Protein AF-L0EIA9-F1 (afdb_monomer_lite)

Sequence (111 aa):
MQRFKKKKICLLMDLGGFEHRLDENLDMARRYGETVLSLASTGLADPTSELPANVMQMTKDELMSWSDMVSNHVRAHGWQLSDVVILAAGRNHRGILPLGTVIVENIRLGA

Radius of gyration: 12.94 Å; chains: 1; bounding box: 31×31×29 Å

Organism: Thermobacillus composti (strain DSM 18247 / JCM 13945 / KWC4) (NCBI:txid717605)

Secondary structure (DSSP, 8-state):
----PPEEEEEEEESS-GGGGHHHHHHHHHHHEEEEEEEETTEEE-TTT-PPPBGGG--HHHHHHHHHHHHHHHHHTT--GGGEEEEEE-SS-EEEEETT-EEETTEETT-

pLDDT: mean 85.64, std 10.65, range [36.69, 94.94]

Foldseek 3Di:
DPQQDAFQEEEEAEQAACVLCVVVLVVVRVSRHVYYWALPLVATHDCVVGHHDNPNPDDPVSLLVSLVRQLVVCVVVVHDQRRYWYFYDHDPDTDIGGQQDDDPDRRGRND

Structure (mmCIF, N/CA/C/O backbone):
data_AF-L0EIA9-F1
#
_entry.id   AF-L0EIA9-F1
#
loop_
_atom_site.group_PDB
_atom_site.id
_atom_site.type_symbol
_atom_site.label_atom_id
_atom_site.label_alt_id
_atom_site.label_comp_id
_atom_site.label_asym_id
_atom_site.label_entity_id
_atom_site.label_seq_id
_atom_site.pdbx_PDB_ins_code
_atom_site.Cartn_x
_atom_site.Cartn_y
_atom_site.Cartn_z
_atom_site.occupancy
_atom_site.B_iso_or_equiv
_atom_site.auth_seq_id
_atom_site.auth_comp_id
_atom_site.auth_asym_id
_atom_site.auth_atom_id
_atom_site.pdbx_PDB_model_num
ATOM 1 N N . MET A 1 1 ? -15.079 -21.265 12.278 1.00 36.69 1 MET A N 1
ATOM 2 C CA . MET A 1 1 ? -14.715 -20.117 11.415 1.00 36.69 1 MET A CA 1
ATOM 3 C C . MET A 1 1 ? -14.132 -19.021 12.292 1.00 36.69 1 MET A C 1
ATOM 5 O O . MET A 1 1 ? -14.884 -18.403 13.035 1.00 36.69 1 MET A O 1
ATOM 9 N N . GLN A 1 2 ? -12.811 -18.810 12.281 1.00 41.31 2 GLN A N 1
ATOM 10 C CA . GLN A 1 2 ? -12.243 -17.622 12.926 1.00 41.31 2 GLN A CA 1
ATOM 11 C C . GLN A 1 2 ? -12.691 -16.394 12.130 1.00 41.31 2 GLN A C 1
ATOM 13 O O . GLN A 1 2 ? -12.422 -16.273 10.937 1.00 41.31 2 GLN A O 1
ATOM 18 N N . ARG A 1 3 ? -13.443 -15.514 12.788 1.00 47.84 3 ARG A N 1
ATOM 19 C CA . ARG A 1 3 ? -13.843 -14.212 12.260 1.00 47.84 3 ARG A CA 1
ATOM 20 C C . ARG A 1 3 ? -12.559 -13.383 12.165 1.00 47.84 3 ARG A C 1
ATOM 22 O O . ARG A 1 3 ? -12.086 -12.894 13.187 1.00 47.84 3 ARG A O 1
ATOM 29 N N . PHE A 1 4 ? -11.949 -13.283 10.983 1.00 59.38 4 PHE A N 1
ATOM 30 C CA . PHE A 1 4 ? -10.839 -12.352 10.779 1.00 59.38 4 PHE A CA 1
ATOM 31 C C . PHE A 1 4 ? -11.358 -10.953 11.108 1.00 59.38 4 PHE A C 1
ATOM 33 O O . PHE A 1 4 ? -12.254 -10.438 10.439 1.00 59.38 4 PHE A O 1
ATOM 40 N N . LYS A 1 5 ? -10.872 -10.380 12.210 1.00 74.75 5 LYS A N 1
ATOM 41 C CA . LYS A 1 5 ? -11.236 -9.024 12.604 1.00 74.75 5 LYS A CA 1
ATOM 42 C C . LYS A 1 5 ? -10.636 -8.089 11.559 1.00 74.75 5 LYS A C 1
ATOM 44 O O . LYS A 1 5 ? -9.429 -8.153 11.317 1.00 74.75 5 LYS A O 1
ATOM 49 N N . LYS A 1 6 ? -11.483 -7.269 10.932 1.00 86.94 6 LYS A N 1
ATOM 50 C CA . LYS A 1 6 ? -11.031 -6.200 10.042 1.00 86.94 6 LYS A CA 1
ATOM 51 C C . LYS A 1 6 ? -9.954 -5.375 10.736 1.00 86.94 6 LYS A C 1
ATOM 53 O O . LYS A 1 6 ? -10.029 -5.115 11.938 1.00 86.94 6 LYS A O 1
ATOM 58 N N . LYS A 1 7 ? -8.946 -5.009 9.962 1.00 90.19 7 LYS A N 1
ATOM 59 C CA . LYS A 1 7 ? -7.927 -4.043 10.346 1.00 90.19 7 LYS A CA 1
ATOM 60 C C . LYS A 1 7 ? -8.484 -2.648 10.133 1.00 90.19 7 LYS A C 1
ATOM 62 O O . LYS A 1 7 ? -9.416 -2.472 9.350 1.00 90.19 7 LYS A O 1
ATOM 67 N N . LYS A 1 8 ? -7.909 -1.655 10.804 1.00 91.19 8 LYS A N 1
ATOM 68 C CA . LYS A 1 8 ? -8.342 -0.271 10.600 1.00 91.19 8 LYS A CA 1
ATOM 69 C C . LYS A 1 8 ? -8.076 0.147 9.157 1.00 91.19 8 LYS A C 1
ATOM 71 O O . LYS A 1 8 ? -8.889 0.845 8.566 1.00 91.19 8 LYS A O 1
ATOM 76 N N . ILE A 1 9 ? -6.971 -0.325 8.572 1.00 91.81 9 ILE A N 1
ATOM 77 C CA . ILE A 1 9 ? -6.515 0.138 7.259 1.00 91.81 9 ILE A CA 1
ATOM 78 C C . ILE A 1 9 ? -6.080 -1.024 6.385 1.00 91.81 9 ILE A C 1
ATOM 80 O O . ILE A 1 9 ? -5.331 -1.901 6.820 1.00 91.81 9 ILE A O 1
ATOM 84 N N . CYS A 1 10 ? -6.527 -0.991 5.134 1.00 93.81 10 CYS A N 1
ATOM 85 C CA . CYS A 1 10 ? -6.005 -1.810 4.057 1.00 93.81 10 CYS A CA 1
ATOM 86 C C . CYS A 1 10 ? -5.347 -0.907 3.010 1.00 93.81 10 CYS A C 1
ATOM 88 O O . CYS A 1 10 ? -6.010 -0.090 2.375 1.00 93.81 10 CYS A O 1
ATOM 90 N N . LEU A 1 11 ? -4.036 -1.056 2.856 1.00 93.06 11 LEU A N 1
ATOM 91 C CA . LEU A 1 11 ? -3.245 -0.391 1.833 1.00 93.06 11 LEU A CA 1
ATOM 92 C C . 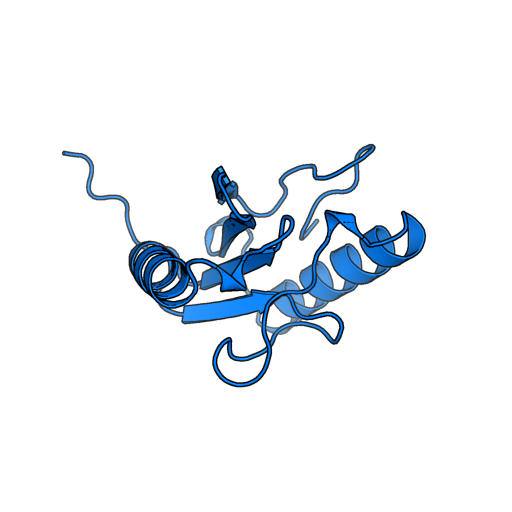LEU A 1 11 ? -3.255 -1.229 0.553 1.00 93.06 11 LEU A C 1
ATOM 94 O O . LEU A 1 11 ? -3.076 -2.444 0.618 1.00 93.06 11 LEU A O 1
ATOM 98 N N . LEU A 1 12 ? -3.448 -0.608 -0.602 1.00 94.50 12 LEU A N 1
ATOM 99 C CA . LEU A 1 12 ? -3.372 -1.272 -1.901 1.00 94.50 12 LEU A CA 1
ATOM 100 C C . LEU A 1 12 ? -1.962 -1.133 -2.465 1.00 94.50 12 LEU A C 1
ATOM 102 O O . LEU A 1 12 ? -1.414 -0.036 -2.459 1.00 94.50 12 LEU A O 1
ATOM 106 N N . MET A 1 13 ? -1.403 -2.224 -2.981 1.00 92.25 13 MET A N 1
ATOM 107 C CA . MET A 1 13 ? -0.102 -2.248 -3.650 1.00 92.25 13 MET A CA 1
ATOM 108 C C . MET A 1 13 ? -0.230 -2.974 -4.989 1.00 92.25 13 MET A C 1
ATOM 110 O O . MET A 1 13 ? -0.741 -4.098 -5.026 1.00 92.25 13 MET A O 1
ATOM 114 N N . ASP A 1 14 ? 0.255 -2.357 -6.067 1.00 93.69 14 ASP A N 1
ATOM 115 C CA . ASP A 1 14 ? 0.266 -2.971 -7.395 1.00 93.69 14 ASP A CA 1
ATOM 116 C C . ASP A 1 14 ? 1.562 -3.759 -7.616 1.00 93.69 14 ASP A C 1
ATOM 118 O O . ASP A 1 14 ? 2.658 -3.208 -7.562 1.00 93.69 14 ASP A O 1
ATOM 122 N N . LEU A 1 15 ? 1.420 -5.057 -7.885 1.00 90.88 15 LEU A N 1
ATOM 123 C CA . LEU A 1 15 ? 2.496 -5.970 -8.289 1.00 90.88 15 LEU A CA 1
ATOM 124 C C . LEU A 1 15 ? 2.593 -6.121 -9.823 1.00 90.88 15 LEU A C 1
ATOM 126 O O . LEU A 1 15 ? 3.233 -7.044 -10.324 1.00 90.88 15 LEU A O 1
ATOM 130 N N . GLY A 1 16 ? 1.906 -5.265 -10.571 1.00 91.62 16 GLY A N 1
ATOM 131 C CA . GLY A 1 16 ? 1.767 -5.285 -12.017 1.00 91.62 16 GLY A CA 1
ATOM 132 C C . GLY A 1 16 ? 0.395 -5.791 -12.456 1.00 91.62 16 GLY A C 1
ATOM 133 O O . GLY A 1 16 ? 0.120 -6.996 -12.439 1.00 91.62 16 GLY A O 1
ATOM 134 N N . GLY A 1 17 ? -0.442 -4.875 -12.942 1.00 91.75 17 GLY A N 1
ATOM 135 C CA . GLY A 1 17 ? -1.748 -5.181 -13.523 1.00 91.75 17 GLY A CA 1
ATOM 136 C C . GLY A 1 17 ? -2.893 -5.211 -12.509 1.00 91.75 17 GLY A C 1
ATOM 137 O O . GLY A 1 17 ? -3.855 -5.957 -12.716 1.00 91.75 17 GLY A O 1
ATOM 138 N N . PHE A 1 18 ? -2.790 -4.453 -11.413 1.00 93.00 18 PHE A N 1
ATOM 139 C CA . PHE A 1 18 ? -3.852 -4.258 -10.420 1.00 93.00 18 PHE A CA 1
ATOM 140 C C . PHE A 1 18 ? -5.205 -3.881 -11.048 1.00 93.00 18 PHE A C 1
ATOM 142 O O . PHE A 1 18 ? -6.254 -4.373 -10.628 1.00 93.00 18 PHE A O 1
ATOM 149 N N . GLU A 1 19 ? -5.189 -3.043 -12.083 1.00 92.00 19 GLU A N 1
ATOM 150 C CA . GLU A 1 19 ? -6.364 -2.497 -12.759 1.00 92.00 19 GLU A CA 1
ATOM 151 C C . GLU A 1 19 ? -7.203 -3.556 -13.488 1.00 92.00 19 GLU A C 1
ATOM 153 O O . GLU A 1 19 ? -8.409 -3.378 -13.649 1.00 92.00 19 GLU A O 1
ATOM 158 N N . HIS A 1 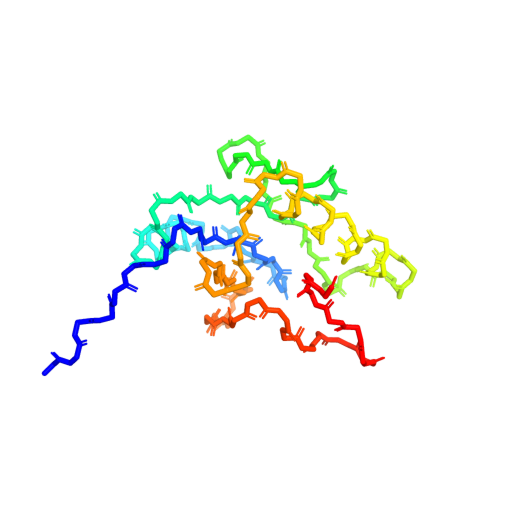20 ? -6.610 -4.701 -13.857 1.00 93.31 20 HIS A N 1
ATOM 159 C CA . HIS A 1 20 ? -7.309 -5.783 -14.576 1.00 93.31 20 HIS A CA 1
ATOM 160 C C . HIS A 1 20 ? -8.494 -6.351 -13.794 1.00 93.31 20 HIS A C 1
ATOM 162 O O . HIS A 1 20 ? -9.422 -6.893 -14.388 1.00 93.31 20 HIS A O 1
ATOM 168 N N . ARG A 1 21 ? -8.452 -6.270 -12.460 1.00 92.50 21 ARG A N 1
ATOM 169 C CA . ARG A 1 21 ? -9.516 -6.755 -11.570 1.00 92.50 21 ARG A CA 1
ATOM 170 C C . ARG A 1 21 ? -9.822 -5.721 -10.490 1.00 92.50 21 ARG A C 1
ATOM 172 O O . ARG A 1 21 ? -9.984 -6.080 -9.326 1.00 92.50 21 ARG A O 1
ATOM 179 N N . LEU A 1 22 ? -9.864 -4.446 -10.886 1.00 92.19 22 LEU A N 1
ATOM 180 C CA . LEU A 1 22 ? -10.017 -3.298 -9.991 1.00 92.19 22 LEU A CA 1
ATOM 181 C C . LEU A 1 22 ? -11.162 -3.483 -8.989 1.00 92.19 22 LEU A C 1
ATOM 183 O O . LEU A 1 22 ? -10.916 -3.472 -7.785 1.00 92.19 22 LEU A O 1
ATOM 187 N N . ASP A 1 23 ? -12.382 -3.723 -9.469 1.00 93.62 23 ASP A N 1
ATOM 188 C CA . ASP A 1 23 ? -13.561 -3.846 -8.603 1.00 93.62 23 ASP A CA 1
ATOM 189 C C . ASP A 1 23 ? -13.413 -4.986 -7.592 1.00 93.62 23 ASP A C 1
ATOM 191 O O . ASP A 1 23 ? -13.667 -4.818 -6.400 1.00 93.62 23 ASP A O 1
ATOM 195 N N . GLU A 1 24 ? -12.900 -6.135 -8.036 1.00 94.50 24 GLU A N 1
ATOM 196 C CA . GLU A 1 24 ? -12.653 -7.272 -7.152 1.00 94.50 24 GLU A CA 1
ATOM 197 C C . GLU A 1 24 ? -11.574 -6.980 -6.108 1.00 94.50 24 GLU A C 1
ATOM 199 O O . GLU A 1 24 ? -11.673 -7.441 -4.969 1.00 94.50 24 GLU A O 1
ATOM 204 N N . ASN A 1 25 ? -10.536 -6.235 -6.488 1.00 94.88 25 ASN A N 1
ATOM 205 C CA . ASN A 1 25 ? -9.458 -5.843 -5.589 1.00 94.88 25 ASN A CA 1
ATOM 206 C C . ASN A 1 25 ? -9.965 -4.856 -4.536 1.00 94.88 25 ASN A C 1
ATOM 208 O O . ASN A 1 25 ? -9.681 -5.031 -3.351 1.00 94.88 25 ASN A O 1
ATOM 212 N N . LEU A 1 26 ? -10.774 -3.872 -4.933 1.00 94.94 26 LEU A N 1
ATOM 213 C CA . LEU A 1 26 ? -11.391 -2.923 -4.006 1.00 94.94 26 LEU A CA 1
ATOM 214 C C . LEU A 1 26 ? -12.373 -3.620 -3.061 1.00 94.94 26 LEU A C 1
ATOM 216 O O . LEU A 1 26 ? -12.334 -3.394 -1.850 1.00 94.94 26 LEU A O 1
ATOM 220 N N . ASP A 1 27 ? -13.203 -4.522 -3.577 1.00 94.56 27 ASP A N 1
ATOM 221 C CA . ASP A 1 27 ? -14.127 -5.305 -2.760 1.00 94.56 27 ASP A CA 1
ATOM 222 C C . ASP A 1 27 ? -13.405 -6.239 -1.795 1.00 94.56 27 ASP A C 1
ATOM 224 O O . ASP A 1 27 ? -13.872 -6.456 -0.675 1.00 94.56 27 ASP A O 1
ATOM 228 N N . MET A 1 28 ? -12.259 -6.788 -2.196 1.00 93.81 28 MET A N 1
ATOM 229 C CA . MET A 1 28 ? -11.406 -7.564 -1.308 1.00 93.81 28 MET A CA 1
ATOM 230 C C . MET A 1 28 ? -10.807 -6.672 -0.218 1.00 93.81 28 MET A C 1
ATOM 232 O O . MET A 1 28 ? -10.945 -6.991 0.962 1.00 93.81 28 MET A O 1
ATOM 236 N N . ALA A 1 29 ? -10.213 -5.532 -0.573 1.00 94.44 29 ALA A N 1
ATOM 237 C CA . ALA A 1 29 ? -9.608 -4.603 0.380 1.00 94.44 29 ALA A CA 1
ATOM 238 C C . ALA A 1 29 ? -10.609 -4.119 1.436 1.00 94.44 29 ALA A C 1
ATOM 240 O O . ALA A 1 29 ? -10.324 -4.159 2.635 1.00 94.44 29 ALA A O 1
ATOM 241 N N . ARG A 1 30 ? -11.837 -3.793 1.014 1.00 94.69 30 ARG A N 1
ATOM 242 C CA . ARG A 1 30 ? -12.948 -3.420 1.903 1.00 94.69 30 ARG A CA 1
ATOM 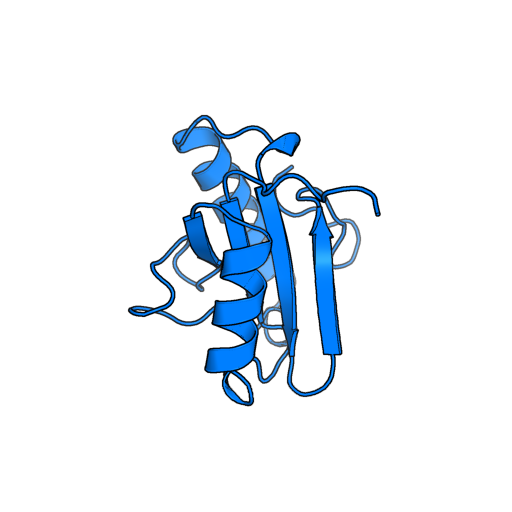243 C C . ARG A 1 30 ? -13.367 -4.534 2.857 1.00 94.69 30 ARG A C 1
ATOM 245 O O . ARG A 1 30 ? -14.091 -4.253 3.805 1.00 94.69 30 ARG A O 1
ATOM 252 N N . ARG A 1 31 ? -12.977 -5.796 2.650 1.00 93.69 31 ARG A N 1
ATOM 253 C CA . ARG A 1 31 ? -13.205 -6.889 3.618 1.00 93.69 31 ARG A CA 1
ATOM 254 C C . ARG A 1 31 ? -12.103 -6.979 4.667 1.00 93.69 31 ARG A C 1
ATOM 256 O O . ARG A 1 31 ? -12.384 -7.472 5.755 1.00 93.69 31 ARG A O 1
ATOM 263 N N . TYR A 1 32 ? -10.899 -6.499 4.362 1.00 92.38 32 TYR A N 1
ATOM 264 C CA . TYR A 1 32 ? -9.740 -6.566 5.253 1.00 92.38 32 TYR A CA 1
ATOM 265 C C . TYR A 1 32 ? -9.496 -5.269 6.029 1.00 92.38 32 TYR A C 1
ATOM 267 O O . TYR A 1 32 ? -9.010 -5.347 7.155 1.00 92.38 32 TYR A O 1
ATOM 275 N N . GLY A 1 33 ? -9.870 -4.115 5.472 1.00 92.44 33 GLY A N 1
ATOM 276 C CA . GLY A 1 33 ? -9.764 -2.795 6.096 1.00 92.44 33 GLY A CA 1
ATOM 277 C C . GLY A 1 33 ? -11.121 -2.149 6.378 1.00 92.44 33 GLY A C 1
ATOM 278 O O . GLY A 1 33 ? -12.107 -2.407 5.681 1.00 92.44 33 GLY A O 1
ATOM 279 N N . GLU A 1 34 ? -11.178 -1.304 7.404 1.00 93.38 34 GLU A N 1
ATOM 280 C CA . GLU A 1 34 ? -12.253 -0.320 7.587 1.00 93.38 34 GLU A CA 1
ATOM 281 C C . GLU A 1 34 ? -12.074 0.837 6.597 1.00 93.38 34 GLU A C 1
ATOM 283 O O . GLU A 1 34 ? -13.007 1.171 5.870 1.00 93.38 34 GLU A O 1
ATOM 288 N N . THR A 1 35 ? -10.846 1.349 6.496 1.00 93.00 35 THR A N 1
ATOM 289 C CA . THR A 1 35 ? -10.415 2.335 5.501 1.00 93.00 35 THR A CA 1
ATOM 290 C C . THR A 1 35 ? -9.539 1.661 4.447 1.00 93.00 35 THR A C 1
ATOM 292 O O . THR A 1 35 ? -8.671 0.850 4.779 1.00 93.00 35 THR A O 1
ATOM 295 N N . VAL A 1 36 ? -9.747 1.996 3.172 1.00 94.75 36 VAL A N 1
ATOM 296 C CA . VAL A 1 36 ? -8.910 1.528 2.058 1.00 94.75 36 VAL A CA 1
ATOM 297 C C . VAL A 1 36 ? -8.161 2.715 1.477 1.00 94.75 36 VAL A C 1
ATOM 299 O O . VAL A 1 36 ? -8.789 3.711 1.132 1.00 94.75 36 VAL A O 1
ATOM 302 N N . LEU A 1 37 ? -6.840 2.600 1.367 1.00 93.75 37 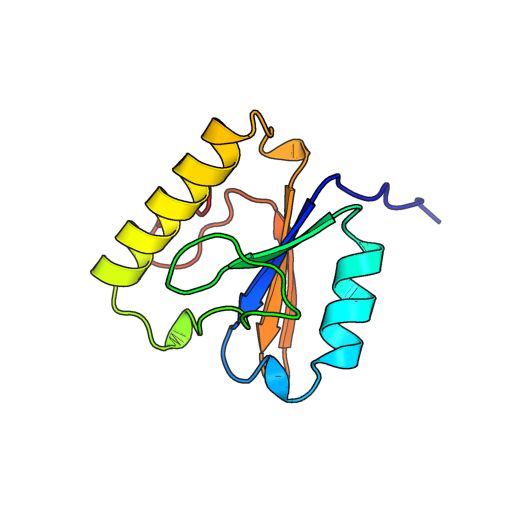LEU A N 1
ATOM 303 C CA . LEU A 1 37 ? -5.982 3.631 0.784 1.00 93.75 37 LEU A CA 1
ATOM 304 C C . LEU A 1 37 ? -5.079 3.020 -0.277 1.00 93.75 37 LEU A C 1
ATOM 306 O O . LEU A 1 37 ? -4.620 1.887 -0.154 1.00 93.75 37 LEU A O 1
ATOM 310 N N . SER A 1 38 ? -4.816 3.794 -1.313 1.00 92.44 38 SER A N 1
ATOM 311 C CA . SER A 1 38 ? -3.886 3.469 -2.378 1.00 92.44 38 SER A CA 1
ATOM 312 C C . SER A 1 38 ? -2.469 3.869 -1.985 1.00 92.44 38 SER A C 1
ATOM 314 O O . SER A 1 38 ? -2.262 4.993 -1.527 1.00 92.44 38 SER A O 1
ATOM 316 N N . LEU A 1 39 ? -1.496 2.967 -2.155 1.00 87.81 39 LEU A N 1
ATOM 317 C CA . LEU A 1 39 ? -0.078 3.322 -2.096 1.00 87.81 39 LEU A CA 1
ATOM 318 C C . LEU A 1 39 ? 0.349 3.858 -3.463 1.00 87.81 39 LEU A C 1
ATOM 320 O O . LEU A 1 39 ? 0.922 3.144 -4.288 1.00 87.81 39 LEU A O 1
ATOM 324 N N . ALA A 1 40 ? 0.012 5.113 -3.709 1.00 86.75 40 ALA A N 1
ATOM 325 C CA . ALA A 1 40 ? 0.359 5.834 -4.916 1.00 86.75 40 ALA A CA 1
ATOM 326 C C . ALA A 1 40 ? 1.850 6.213 -4.950 1.00 86.75 40 ALA A C 1
ATOM 328 O O . ALA A 1 40 ? 2.580 6.076 -3.964 1.00 86.75 40 ALA A O 1
ATOM 329 N N . SER A 1 41 ? 2.315 6.724 -6.091 1.00 77.06 41 SER A N 1
ATOM 330 C CA . SER A 1 41 ? 3.690 7.224 -6.243 1.00 77.06 41 SER A CA 1
ATOM 331 C C . SER A 1 41 ? 3.934 8.501 -5.432 1.00 77.06 41 SER A C 1
ATOM 333 O O . SER A 1 41 ? 5.067 8.785 -5.050 1.00 77.06 41 SER A O 1
ATOM 335 N N . THR A 1 42 ? 2.868 9.246 -5.136 1.00 78.56 42 THR A N 1
ATOM 336 C CA . THR A 1 42 ? 2.882 10.490 -4.355 1.00 78.56 42 THR A CA 1
ATOM 337 C C . THR A 1 42 ? 2.611 10.282 -2.859 1.00 78.56 42 THR A C 1
ATOM 339 O O . THR A 1 42 ? 2.731 11.232 -2.083 1.00 78.56 42 THR A O 1
ATOM 342 N N . GLY A 1 43 ? 2.266 9.057 -2.437 1.00 81.56 43 GLY A N 1
ATOM 343 C CA . GLY A 1 43 ? 1.992 8.712 -1.041 1.00 81.56 43 GLY A CA 1
ATOM 344 C C . GLY A 1 43 ? 0.710 7.909 -0.854 1.00 81.56 43 GLY A C 1
ATOM 345 O O . GLY A 1 43 ? 0.445 6.963 -1.591 1.00 81.56 43 GLY A O 1
ATOM 346 N N . LEU A 1 44 ? -0.066 8.248 0.181 1.00 88.12 44 LEU A N 1
ATOM 347 C CA . LEU A 1 44 ? -1.363 7.621 0.433 1.00 88.12 44 LEU A CA 1
ATOM 348 C C . LEU A 1 44 ? -2.480 8.433 -0.215 1.00 88.12 44 LEU A C 1
ATOM 350 O O . LEU A 1 44 ? -2.658 9.606 0.108 1.00 88.12 44 LEU A O 1
ATOM 354 N N . ALA A 1 45 ? -3.261 7.787 -1.073 1.00 90.50 45 ALA A N 1
ATOM 355 C CA . ALA A 1 45 ? -4.364 8.418 -1.787 1.00 90.50 45 ALA A CA 1
ATOM 356 C C . ALA A 1 45 ? -5.666 7.620 -1.648 1.00 90.50 45 ALA A C 1
ATOM 358 O O . ALA A 1 45 ? -5.669 6.444 -1.275 1.00 90.50 45 ALA A O 1
ATOM 359 N N . ASP A 1 46 ? -6.792 8.257 -1.970 1.00 90.75 46 ASP A N 1
ATOM 360 C CA . ASP A 1 46 ? -8.049 7.540 -2.166 1.00 90.75 46 ASP A CA 1
ATOM 361 C C . ASP A 1 46 ? -7.944 6.697 -3.454 1.00 90.75 46 ASP A C 1
ATOM 363 O O . ASP A 1 46 ? -7.567 7.241 -4.498 1.00 90.75 46 ASP A O 1
ATOM 367 N N . PRO A 1 47 ? -8.280 5.394 -3.424 1.00 91.12 47 PRO A N 1
ATOM 368 C CA . PRO A 1 47 ? -8.196 4.528 -4.600 1.00 91.12 47 PRO A CA 1
ATOM 369 C C . PRO A 1 47 ? -9.137 4.906 -5.751 1.00 91.12 47 PRO A C 1
ATOM 371 O O . PRO A 1 47 ? -8.989 4.376 -6.849 1.00 91.12 47 PRO A O 1
ATOM 374 N N . THR A 1 48 ? -10.114 5.784 -5.519 1.00 88.62 48 THR A N 1
ATOM 375 C CA . THR A 1 48 ? -10.959 6.363 -6.575 1.00 88.62 48 THR A CA 1
ATOM 376 C C . THR A 1 48 ?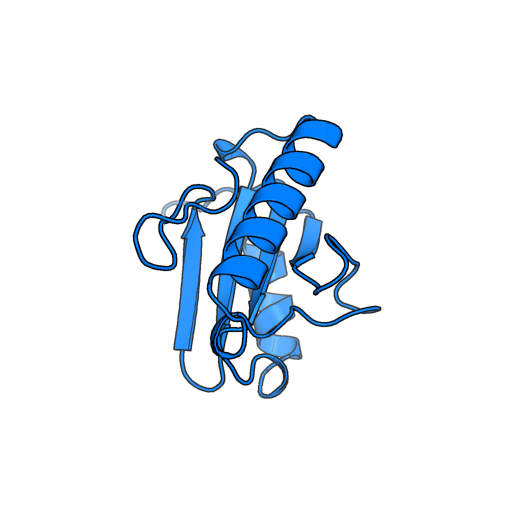 -10.297 7.536 -7.296 1.00 88.62 48 THR A C 1
ATOM 378 O O . THR A 1 48 ? -10.653 7.821 -8.438 1.00 88.62 48 THR A O 1
ATOM 381 N N . SER A 1 49 ? -9.323 8.184 -6.655 1.00 89.25 49 SER A N 1
ATOM 382 C CA . SER A 1 49 ? -8.561 9.300 -7.220 1.00 89.25 49 SER A CA 1
ATOM 383 C C . SER A 1 49 ? -7.265 8.830 -7.874 1.00 89.25 49 SER A C 1
ATOM 385 O O . SER A 1 49 ? -6.908 9.317 -8.943 1.00 89.25 49 SER A O 1
ATOM 387 N N . GLU A 1 50 ? -6.556 7.889 -7.245 1.00 90.69 50 GLU A N 1
ATOM 388 C CA . GLU A 1 50 ? -5.247 7.432 -7.713 1.00 90.69 50 GLU A CA 1
ATOM 389 C C . GLU A 1 50 ? -5.039 5.940 -7.426 1.00 90.69 50 GLU A C 1
ATOM 391 O O . GLU A 1 50 ? -5.186 5.468 -6.295 1.00 90.69 50 GLU A O 1
ATOM 396 N N . LEU A 1 51 ? -4.685 5.179 -8.464 1.00 91.25 51 LEU A N 1
ATOM 397 C CA . LEU A 1 51 ? -4.388 3.751 -8.352 1.00 91.25 51 LEU A CA 1
ATOM 398 C C . LEU A 1 51 ? -3.011 3.509 -7.716 1.00 91.25 51 LEU A C 1
ATOM 400 O O . LEU A 1 51 ? -2.146 4.384 -7.772 1.00 91.25 51 LEU A O 1
ATOM 404 N N . PRO A 1 52 ? -2.797 2.335 -7.095 1.00 91.25 52 PRO A N 1
ATOM 405 C CA . PRO A 1 52 ? -1.526 2.045 -6.452 1.00 91.25 52 PRO A CA 1
ATOM 406 C C . PRO A 1 52 ? -0.408 1.984 -7.487 1.00 91.25 52 PRO A C 1
ATOM 408 O O . PRO A 1 52 ? -0.597 1.482 -8.596 1.00 91.25 52 PRO A O 1
ATOM 411 N N . ALA A 1 53 ? 0.764 2.492 -7.120 1.00 89.94 53 ALA A N 1
ATOM 412 C CA . ALA A 1 53 ? 1.909 2.489 -8.010 1.00 89.94 53 ALA A CA 1
ATOM 413 C C . ALA A 1 53 ? 2.478 1.071 -8.163 1.00 89.94 53 ALA A C 1
ATOM 415 O O . ALA A 1 53 ? 2.538 0.298 -7.202 1.00 89.94 53 ALA A O 1
ATOM 416 N N . ASN A 1 54 ? 2.912 0.742 -9.381 1.00 91.25 54 ASN A N 1
ATOM 417 C CA . ASN A 1 54 ? 3.478 -0.562 -9.701 1.00 91.25 54 ASN A CA 1
ATOM 418 C C . ASN A 1 54 ? 4.890 -0.701 -9.120 1.00 91.25 54 ASN A C 1
ATOM 420 O O . ASN A 1 54 ? 5.868 -0.232 -9.707 1.00 91.25 54 ASN A O 1
ATOM 424 N N . VAL A 1 55 ? 5.004 -1.399 -7.991 1.00 88.00 55 VAL A N 1
ATOM 425 C CA . VAL A 1 55 ? 6.283 -1.565 -7.284 1.00 88.00 55 VAL A CA 1
ATOM 426 C C . VAL A 1 55 ? 7.280 -2.420 -8.067 1.00 88.00 55 VAL A C 1
ATOM 428 O O . VAL A 1 55 ? 8.480 -2.320 -7.842 1.00 88.00 55 VAL A O 1
ATOM 431 N N . MET A 1 56 ? 6.813 -3.231 -9.023 1.00 87.19 56 MET A N 1
ATOM 432 C CA . MET A 1 56 ? 7.683 -4.060 -9.867 1.00 87.19 56 MET A CA 1
ATOM 433 C C . MET A 1 56 ? 8.411 -3.255 -10.948 1.00 87.19 56 MET A C 1
ATOM 435 O O . MET A 1 56 ? 9.325 -3.779 -11.581 1.00 87.19 56 MET A O 1
ATOM 439 N N . GLN A 1 57 ? 7.996 -2.009 -11.190 1.00 89.12 57 GLN A N 1
ATOM 440 C CA . GLN A 1 57 ? 8.631 -1.104 -12.151 1.00 89.12 57 GLN A CA 1
ATOM 441 C C . GLN A 1 57 ? 9.505 -0.040 -11.483 1.00 89.12 57 GLN A C 1
ATOM 443 O O . GLN A 1 57 ? 10.166 0.722 -12.184 1.00 89.12 57 GLN A O 1
ATOM 448 N N . MET A 1 58 ? 9.526 0.006 -10.151 1.00 87.94 58 MET A N 1
ATOM 449 C CA . MET A 1 58 ? 10.351 0.941 -9.397 1.00 87.94 58 MET A CA 1
ATOM 450 C C . MET A 1 58 ? 11.785 0.428 -9.272 1.00 87.94 58 MET A C 1
ATOM 452 O O . MET A 1 58 ? 12.044 -0.756 -9.045 1.00 87.94 58 MET A O 1
ATOM 456 N N . THR A 1 59 ? 12.732 1.348 -9.374 1.00 88.62 59 THR A N 1
ATOM 457 C CA . THR A 1 59 ? 14.125 1.135 -8.993 1.00 88.62 59 THR A CA 1
ATOM 458 C C . THR A 1 59 ? 14.255 0.956 -7.481 1.00 88.62 59 THR A C 1
ATOM 460 O O . THR A 1 59 ? 13.356 1.265 -6.699 1.00 88.62 59 THR A O 1
ATOM 463 N N . LYS A 1 60 ? 15.418 0.475 -7.036 1.00 85.62 60 LYS A N 1
ATOM 464 C CA . LYS A 1 60 ? 15.702 0.298 -5.609 1.00 85.62 60 LYS A CA 1
ATOM 465 C C . LYS A 1 60 ? 15.587 1.605 -4.815 1.00 85.62 60 LYS A C 1
ATOM 467 O O . LYS A 1 60 ? 15.025 1.596 -3.724 1.00 85.62 60 LYS A O 1
ATOM 472 N N . ASP A 1 61 ? 16.091 2.708 -5.361 1.00 86.62 61 ASP A N 1
ATOM 473 C CA . ASP A 1 61 ? 16.061 4.015 -4.695 1.00 86.62 61 ASP A CA 1
ATOM 474 C C . ASP A 1 61 ? 14.633 4.568 -4.601 1.00 86.62 61 ASP A C 1
ATOM 476 O O . ASP A 1 61 ? 14.245 5.135 -3.575 1.00 86.62 61 ASP A O 1
ATOM 480 N N . GLU A 1 62 ? 13.815 4.330 -5.630 1.00 86.69 62 GLU A N 1
ATOM 481 C CA . GLU A 1 62 ? 12.385 4.644 -5.607 1.00 86.69 62 GLU A CA 1
ATOM 482 C C . GLU A 1 62 ? 11.646 3.791 -4.574 1.00 86.69 62 GLU A C 1
ATOM 484 O O . GLU A 1 62 ? 10.871 4.335 -3.795 1.00 86.69 62 GLU A O 1
ATOM 489 N N . LEU A 1 63 ? 11.933 2.487 -4.491 1.00 85.75 63 LEU A N 1
ATOM 490 C CA . LEU A 1 63 ? 11.346 1.603 -3.480 1.00 85.75 63 LEU A CA 1
ATOM 491 C C . LEU A 1 63 ? 11.728 2.012 -2.054 1.00 85.75 63 LEU A C 1
ATOM 493 O O . LEU A 1 63 ? 10.879 1.958 -1.165 1.00 85.75 63 LEU A O 1
ATOM 497 N N . MET A 1 64 ? 12.978 2.425 -1.820 1.00 85.44 64 MET A N 1
ATOM 498 C CA . MET A 1 64 ? 13.410 2.938 -0.513 1.00 85.44 64 MET A CA 1
ATOM 499 C C . MET A 1 64 ? 12.663 4.226 -0.159 1.00 85.44 64 MET A C 1
ATOM 501 O O . MET A 1 64 ? 12.044 4.303 0.901 1.00 85.44 64 MET A O 1
ATOM 505 N N . SER A 1 65 ? 12.631 5.191 -1.082 1.00 85.00 65 SER A N 1
ATOM 506 C CA . SER A 1 65 ? 11.923 6.465 -0.895 1.00 85.00 65 SER A CA 1
ATOM 507 C C . SER A 1 65 ? 10.426 6.256 -0.653 1.00 85.00 65 SER A C 1
ATOM 509 O O . SER A 1 65 ? 9.827 6.881 0.222 1.00 85.00 65 SER A O 1
ATOM 511 N N . TRP A 1 66 ? 9.818 5.342 -1.406 1.00 85.69 66 TRP A N 1
ATOM 512 C CA . TRP A 1 66 ? 8.416 4.972 -1.276 1.00 85.69 66 TRP A CA 1
ATOM 513 C C . TRP A 1 66 ? 8.137 4.281 0.063 1.00 85.69 66 TRP A C 1
ATOM 515 O O . TRP A 1 66 ? 7.190 4.647 0.757 1.00 85.69 66 TRP A O 1
ATOM 525 N N . SER A 1 67 ? 8.997 3.353 0.492 1.00 84.31 67 SER A N 1
ATOM 526 C CA . SER A 1 67 ? 8.890 2.703 1.801 1.00 84.31 67 SER A CA 1
ATOM 527 C C . SER A 1 67 ? 8.946 3.714 2.952 1.00 84.31 67 SER A C 1
ATOM 529 O O . SER A 1 67 ? 8.095 3.672 3.845 1.00 84.31 67 SER A O 1
ATOM 531 N N . ASP A 1 68 ? 9.889 4.658 2.907 1.00 86.06 68 ASP A N 1
ATOM 532 C CA . ASP A 1 68 ? 10.023 5.720 3.910 1.00 86.06 68 ASP A CA 1
ATOM 533 C C . ASP A 1 68 ? 8.800 6.645 3.929 1.00 86.06 68 ASP A C 1
ATOM 535 O O . ASP A 1 68 ? 8.303 7.028 4.993 1.00 86.06 68 ASP A O 1
ATOM 539 N N . MET A 1 69 ? 8.265 6.980 2.753 1.00 85.31 69 MET A N 1
ATOM 540 C CA . MET A 1 69 ? 7.060 7.798 2.616 1.00 85.31 69 MET A CA 1
ATOM 541 C C . MET A 1 69 ? 5.844 7.138 3.275 1.00 85.31 69 MET A C 1
ATOM 543 O O . MET A 1 69 ? 5.079 7.809 3.978 1.00 85.31 69 MET A O 1
ATOM 547 N N . VAL A 1 70 ? 5.692 5.823 3.103 1.00 83.12 70 VAL A N 1
ATOM 548 C CA . VAL A 1 70 ? 4.637 5.031 3.745 1.00 83.12 70 VAL A CA 1
ATOM 549 C C . VAL A 1 70 ? 4.836 4.989 5.259 1.00 83.12 70 VAL A C 1
ATOM 551 O O . VAL A 1 70 ? 3.887 5.273 5.994 1.00 83.12 70 VAL A O 1
ATOM 554 N N . SER A 1 71 ? 6.055 4.716 5.743 1.00 83.75 71 SER A N 1
ATOM 555 C CA . SER A 1 71 ? 6.383 4.759 7.180 1.00 83.75 71 SER A CA 1
ATOM 556 C C . SER A 1 71 ? 6.022 6.109 7.803 1.00 83.75 71 SER A C 1
ATOM 558 O O . SER A 1 71 ? 5.395 6.169 8.865 1.00 83.75 71 SER A O 1
ATOM 560 N N . ASN A 1 72 ? 6.369 7.205 7.127 1.00 85.12 72 ASN A N 1
ATOM 561 C CA . ASN A 1 72 ? 6.079 8.555 7.594 1.00 85.12 72 ASN A CA 1
ATOM 562 C C . ASN A 1 72 ? 4.577 8.844 7.627 1.00 85.12 72 ASN A C 1
ATOM 564 O O . ASN A 1 72 ? 4.099 9.400 8.613 1.00 85.12 72 ASN A O 1
ATOM 568 N N . HIS A 1 73 ? 3.817 8.421 6.614 1.00 83.44 73 HIS A N 1
ATOM 569 C CA . HIS A 1 73 ? 2.362 8.576 6.604 1.00 83.44 73 HIS A CA 1
ATOM 570 C C . HIS A 1 73 ? 1.686 7.803 7.737 1.00 83.44 73 HIS A C 1
ATOM 572 O O . HIS A 1 73 ? 0.855 8.365 8.454 1.00 83.44 73 HIS A O 1
ATOM 578 N N . VAL A 1 74 ? 2.065 6.536 7.926 1.00 81.81 74 VAL A N 1
ATOM 579 C CA . VAL A 1 74 ? 1.538 5.679 8.999 1.00 81.81 74 VAL A CA 1
ATOM 580 C C . VAL A 1 74 ? 1.810 6.314 10.365 1.00 81.81 74 VAL A C 1
ATOM 582 O O . VAL A 1 74 ? 0.901 6.421 11.192 1.00 81.81 74 VAL A O 1
ATOM 585 N N . ARG A 1 75 ? 3.033 6.819 10.575 1.00 83.81 75 ARG A N 1
ATOM 586 C CA . ARG A 1 75 ? 3.431 7.505 11.811 1.00 83.81 75 ARG A CA 1
ATOM 587 C C . ARG A 1 75 ? 2.687 8.827 12.012 1.00 83.81 75 ARG A C 1
ATOM 589 O O . ARG A 1 75 ? 2.214 9.081 13.115 1.00 83.81 75 ARG A O 1
ATOM 596 N N . ALA A 1 76 ? 2.554 9.645 10.967 1.00 84.06 76 ALA A N 1
ATOM 597 C CA . ALA A 1 76 ? 1.879 10.943 11.027 1.00 84.06 76 ALA A CA 1
ATOM 598 C C . ALA A 1 76 ? 0.394 10.819 11.402 1.00 84.06 76 ALA A C 1
ATOM 600 O O . ALA A 1 76 ? -0.135 11.673 12.108 1.00 84.06 76 ALA A O 1
ATOM 601 N N . HIS A 1 77 ? -0.261 9.730 10.994 1.00 81.94 77 HIS A N 1
ATOM 602 C CA . HIS A 1 77 ? -1.649 9.443 11.358 1.00 81.94 77 HIS A CA 1
ATOM 603 C C . HIS A 1 77 ? -1.797 8.709 12.705 1.00 81.94 77 HIS A C 1
ATOM 605 O O . HIS A 1 77 ? -2.915 8.399 13.122 1.00 81.94 77 HIS A O 1
ATOM 611 N N . GLY A 1 78 ? -0.689 8.415 13.396 1.00 83.88 78 GLY A N 1
ATOM 612 C CA . GLY A 1 78 ? -0.694 7.710 14.679 1.00 83.88 78 GLY A CA 1
ATOM 613 C C . GLY A 1 78 ? -1.123 6.243 14.582 1.00 83.88 78 GLY A C 1
ATOM 614 O O . GLY A 1 78 ? -1.579 5.669 15.573 1.00 83.88 78 GLY A O 1
ATOM 615 N N . TRP A 1 79 ? -1.018 5.629 13.402 1.00 86.00 79 TRP A N 1
ATOM 616 C CA . TRP A 1 79 ? -1.400 4.235 13.202 1.00 86.00 79 TRP A CA 1
ATOM 617 C C . TRP A 1 79 ? -0.307 3.290 13.684 1.00 86.00 79 TRP A C 1
ATOM 619 O O . TRP A 1 79 ? 0.884 3.523 13.482 1.00 86.00 79 TRP A O 1
ATOM 629 N N . GLN A 1 80 ? -0.717 2.186 14.305 1.00 85.19 80 GLN A N 1
ATOM 630 C CA . GLN A 1 80 ? 0.211 1.121 14.663 1.00 85.19 80 GLN A CA 1
ATOM 631 C C . GLN A 1 80 ? 0.362 0.125 13.515 1.00 85.19 80 GLN A C 1
ATOM 633 O O . GLN A 1 80 ? -0.587 -0.135 12.780 1.00 85.19 80 GLN A O 1
ATOM 638 N N . LEU A 1 81 ? 1.525 -0.524 13.417 1.00 80.69 81 LEU A N 1
ATOM 639 C CA . LEU A 1 81 ? 1.764 -1.615 12.460 1.00 80.69 81 LEU A CA 1
ATOM 640 C C . LEU A 1 81 ? 0.668 -2.690 12.501 1.00 80.69 81 LEU A C 1
ATOM 642 O O . LEU A 1 81 ? 0.250 -3.220 11.476 1.00 80.69 81 LEU A O 1
ATOM 646 N N . SER A 1 82 ? 0.172 -2.994 13.700 1.00 86.31 82 SER A N 1
ATOM 647 C CA . SER A 1 82 ? -0.875 -3.986 13.938 1.00 86.31 82 SER A CA 1
ATOM 648 C C . SER A 1 82 ? -2.253 -3.571 13.409 1.00 86.31 82 SER A C 1
ATOM 650 O O . SER A 1 82 ? -3.107 -4.446 13.232 1.00 86.31 82 SER A O 1
ATOM 652 N N . ASP A 1 83 ? -2.472 -2.284 13.138 1.00 87.88 83 ASP A N 1
ATOM 653 C CA . ASP A 1 83 ? -3.723 -1.721 12.625 1.00 87.88 83 ASP A CA 1
ATOM 654 C C . ASP A 1 83 ? -3.810 -1.753 11.090 1.00 87.88 83 ASP A C 1
ATOM 656 O O . ASP A 1 83 ? -4.891 -1.518 10.542 1.00 87.88 83 ASP A O 1
ATOM 660 N N . VAL A 1 84 ? -2.702 -2.064 10.406 1.00 89.06 84 VAL A N 1
ATOM 661 C CA . VAL A 1 84 ? -2.555 -1.931 8.953 1.00 89.06 84 VAL A CA 1
ATOM 662 C C . VAL A 1 84 ? -2.249 -3.280 8.300 1.00 89.06 84 VAL A C 1
ATOM 664 O O . VAL A 1 84 ? -1.436 -4.068 8.783 1.00 89.06 84 VAL A O 1
ATOM 667 N N . VAL A 1 85 ? -2.894 -3.543 7.167 1.00 92.38 85 VAL A N 1
ATOM 668 C CA . VAL A 1 85 ? -2.559 -4.642 6.247 1.00 92.38 85 VAL A CA 1
ATOM 669 C C . VAL A 1 85 ? -2.421 -4.120 4.831 1.00 92.38 85 VAL A C 1
ATOM 671 O O . VAL A 1 85 ? -2.936 -3.057 4.500 1.00 92.38 85 VAL A O 1
ATOM 674 N N . ILE A 1 86 ? -1.750 -4.893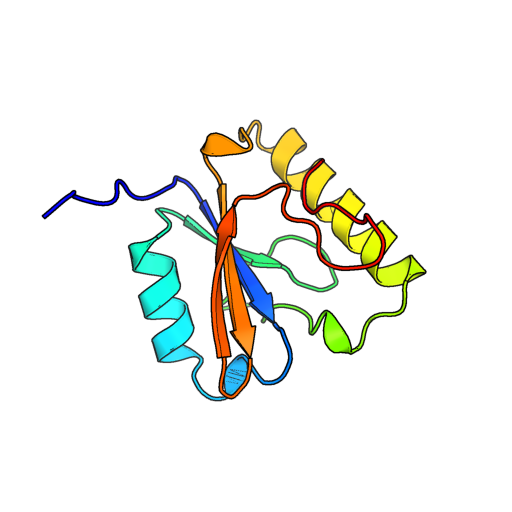 3.989 1.00 92.44 86 ILE A N 1
ATOM 675 C CA . ILE A 1 86 ? -1.502 -4.573 2.589 1.00 92.44 86 ILE A CA 1
ATOM 676 C C . ILE A 1 86 ? -2.180 -5.631 1.729 1.00 92.44 86 ILE A C 1
ATOM 678 O O . ILE A 1 86 ? -1.920 -6.821 1.897 1.00 92.44 86 ILE A O 1
ATOM 682 N N . LEU A 1 87 ? -3.039 -5.208 0.807 1.00 94.50 87 LEU A N 1
ATOM 683 C CA . LEU A 1 87 ? -3.469 -6.025 -0.316 1.00 94.50 87 LEU A CA 1
ATOM 684 C C . LEU A 1 87 ? -2.492 -5.797 -1.468 1.00 94.50 87 LEU A C 1
ATOM 686 O O . LEU A 1 87 ? -2.557 -4.786 -2.165 1.00 94.50 87 LEU A O 1
ATOM 690 N N . ALA A 1 88 ? -1.596 -6.758 -1.658 1.00 92.81 88 ALA A N 1
ATOM 691 C CA . ALA A 1 88 ? -0.706 -6.812 -2.802 1.00 92.81 88 ALA A CA 1
ATOM 692 C C . ALA A 1 88 ? -1.417 -7.543 -3.941 1.00 92.81 88 ALA A C 1
ATOM 694 O O . ALA A 1 88 ? -1.803 -8.704 -3.777 1.00 92.81 88 ALA A O 1
ATOM 695 N N . ALA A 1 89 ? -1.614 -6.888 -5.080 1.00 94.25 89 ALA A N 1
ATOM 696 C CA . ALA A 1 89 ? -2.332 -7.472 -6.203 1.00 94.25 89 ALA A CA 1
ATOM 697 C C . ALA A 1 89 ? -1.664 -7.127 -7.532 1.00 94.25 89 ALA A C 1
ATOM 699 O O . ALA A 1 89 ? -1.268 -5.995 -7.763 1.00 94.25 89 ALA A O 1
ATOM 700 N N . GLY A 1 90 ? -1.570 -8.118 -8.410 1.00 91.69 90 GLY A N 1
ATOM 701 C CA . GLY A 1 90 ? -1.242 -7.952 -9.820 1.00 91.69 90 GLY A CA 1
ATOM 702 C C . GLY A 1 90 ? -2.248 -8.710 -10.685 1.00 91.69 90 GLY A C 1
ATOM 703 O O . GLY A 1 90 ? -3.265 -9.201 -10.188 1.00 91.69 90 GLY A O 1
ATOM 704 N N . ARG A 1 91 ? -1.942 -8.874 -11.976 1.00 90.38 91 ARG A N 1
ATOM 705 C CA . ARG A 1 91 ? -2.866 -9.453 -12.969 1.00 90.38 91 ARG A CA 1
ATOM 706 C C . ARG A 1 91 ? -3.455 -10.806 -12.547 1.00 90.38 91 ARG A C 1
ATOM 708 O O . ARG A 1 91 ? -4.659 -11.016 -12.662 1.00 90.38 91 ARG A O 1
ATOM 715 N N . ASN A 1 92 ? -2.609 -11.712 -12.048 1.00 88.25 92 ASN A N 1
ATOM 716 C CA . ASN A 1 92 ? -2.994 -13.093 -11.718 1.00 88.25 92 ASN A CA 1
ATOM 717 C C . ASN A 1 92 ? -2.791 -13.468 -10.242 1.00 88.25 92 ASN A C 1
ATOM 719 O O . ASN A 1 92 ? -3.252 -14.523 -9.807 1.00 88.25 92 ASN A O 1
ATOM 723 N N . HIS A 1 93 ? -2.112 -12.628 -9.461 1.00 87.06 93 HIS A N 1
ATOM 724 C CA . HIS A 1 93 ? -1.702 -12.950 -8.095 1.00 87.06 93 HIS A CA 1
ATOM 725 C C . HIS A 1 93 ? -2.208 -11.895 -7.124 1.00 87.06 93 HIS A C 1
ATOM 727 O O . HIS A 1 93 ? -2.151 -10.705 -7.419 1.00 87.06 93 HIS A O 1
ATOM 733 N N . ARG A 1 94 ? -2.704 -12.341 -5.968 1.00 92.62 94 ARG A N 1
ATOM 734 C CA . ARG A 1 94 ? -3.212 -11.492 -4.886 1.00 92.62 94 ARG A CA 1
ATOM 735 C C . ARG A 1 94 ? -2.821 -12.088 -3.545 1.00 92.62 94 ARG A C 1
ATOM 737 O O . ARG A 1 94 ? -2.908 -13.303 -3.372 1.00 92.62 94 ARG A O 1
ATOM 744 N N . GLY A 1 95 ? -2.431 -11.241 -2.604 1.00 91.06 95 GLY A N 1
ATOM 745 C CA . GLY A 1 95 ? -2.060 -11.652 -1.257 1.00 91.06 95 GLY A CA 1
ATOM 746 C C . GLY A 1 95 ? -2.308 -10.549 -0.239 1.00 91.06 95 GLY A C 1
ATOM 747 O O . GLY A 1 95 ? -2.177 -9.366 -0.545 1.00 91.06 95 GLY A O 1
ATOM 748 N N . ILE A 1 96 ? -2.660 -10.955 0.980 1.00 91.88 96 ILE A N 1
ATOM 749 C CA . ILE A 1 96 ? -2.717 -10.055 2.131 1.00 91.88 96 ILE A CA 1
ATOM 750 C C . ILE A 1 96 ? -1.420 -10.202 2.909 1.00 91.88 96 ILE A C 1
ATOM 752 O O . ILE A 1 96 ? -1.071 -11.304 3.334 1.00 91.88 96 ILE A O 1
ATOM 756 N N . LEU A 1 97 ? -0.730 -9.087 3.106 1.00 89.94 97 LEU A N 1
ATOM 757 C CA . LEU A 1 97 ? 0.540 -9.013 3.810 1.00 89.94 97 LEU A CA 1
ATOM 758 C C . LEU A 1 97 ? 0.390 -8.109 5.040 1.00 89.94 97 LEU A C 1
ATOM 760 O O . LEU A 1 97 ? -0.337 -7.111 4.986 1.00 89.94 97 LEU A O 1
ATOM 764 N N . PRO A 1 98 ? 1.051 -8.417 6.166 1.00 86.94 98 PRO A N 1
ATOM 765 C CA . PRO A 1 98 ? 1.169 -7.459 7.255 1.00 86.94 98 PRO A CA 1
ATOM 766 C C . PRO A 1 98 ? 2.070 -6.288 6.840 1.00 86.94 98 PRO A C 1
ATOM 768 O O . PRO A 1 98 ? 3.006 -6.456 6.050 1.00 86.94 98 PRO A O 1
ATOM 771 N N . LEU A 1 99 ? 1.832 -5.108 7.414 1.00 82.69 99 LEU A N 1
ATOM 772 C CA . LEU A 1 99 ? 2.818 -4.030 7.360 1.00 82.69 99 LEU A CA 1
ATOM 773 C C . LEU A 1 99 ? 4.106 -4.490 8.080 1.00 82.69 99 LEU A C 1
ATOM 775 O O . LEU A 1 99 ? 4.046 -5.235 9.059 1.00 82.69 99 LEU A O 1
ATOM 779 N N . GLY A 1 100 ? 5.272 -4.113 7.562 1.00 80.06 100 GLY A N 1
ATOM 780 C CA . GLY A 1 100 ? 6.587 -4.608 7.989 1.00 80.06 100 GLY A CA 1
ATOM 781 C C . GLY A 1 100 ? 7.113 -5.795 7.173 1.00 80.06 100 GLY A C 1
ATOM 782 O O . GLY A 1 100 ? 8.211 -6.285 7.450 1.00 80.06 100 GLY A O 1
ATOM 783 N N . THR A 1 101 ? 6.353 -6.261 6.175 1.00 81.12 101 THR A N 1
ATOM 784 C CA . THR A 1 101 ? 6.796 -7.308 5.242 1.00 81.12 101 THR A CA 1
ATOM 785 C C . THR A 1 101 ? 7.980 -6.820 4.407 1.00 81.12 101 THR A C 1
ATOM 787 O O . THR A 1 101 ? 8.008 -5.672 3.957 1.00 81.12 101 THR A O 1
ATOM 790 N N . VAL A 1 102 ? 8.959 -7.705 4.205 1.00 79.12 102 VAL A N 1
ATOM 791 C CA . VAL A 1 102 ? 10.094 -7.462 3.310 1.00 79.12 102 VAL A CA 1
ATOM 792 C C . VAL A 1 102 ? 9.624 -7.608 1.867 1.00 79.12 102 VAL A C 1
ATOM 794 O O . VAL A 1 102 ? 9.059 -8.642 1.518 1.00 79.12 102 VAL A O 1
ATOM 797 N N . ILE A 1 103 ? 9.869 -6.596 1.038 1.00 71.88 103 ILE A N 1
ATOM 798 C CA . ILE A 1 103 ? 9.450 -6.598 -0.371 1.00 71.88 103 ILE A CA 1
ATOM 799 C C . ILE A 1 103 ? 10.601 -7.024 -1.284 1.00 71.88 103 ILE A C 1
ATOM 801 O O . ILE A 1 103 ? 10.426 -7.898 -2.123 1.00 71.88 103 ILE A O 1
ATOM 805 N N . VAL A 1 104 ? 11.782 -6.418 -1.108 1.00 71.56 104 VAL A N 1
ATOM 806 C CA . VAL A 1 104 ? 12.987 -6.632 -1.930 1.00 71.56 104 VAL A CA 1
ATOM 807 C C . VAL A 1 104 ? 14.222 -6.367 -1.073 1.00 71.56 104 VAL A C 1
ATOM 809 O O . VAL A 1 104 ? 14.231 -5.390 -0.339 1.00 71.56 104 VAL A O 1
ATOM 812 N N . GLU A 1 105 ? 15.257 -7.212 -1.157 1.00 66.06 105 GLU A N 1
ATOM 813 C CA . GLU A 1 105 ? 16.606 -6.961 -0.598 1.00 66.06 105 GLU A CA 1
ATOM 814 C C . GLU A 1 105 ? 16.643 -6.302 0.806 1.00 66.06 105 GLU A C 1
ATOM 816 O O . GLU A 1 105 ? 17.409 -5.373 1.047 1.00 66.06 105 GLU A O 1
ATOM 821 N N . ASN A 1 106 ? 15.828 -6.793 1.749 1.00 69.69 106 ASN A N 1
ATOM 822 C CA . ASN A 1 106 ? 15.667 -6.276 3.125 1.00 69.69 106 ASN A CA 1
ATOM 823 C C . ASN A 1 106 ? 14.908 -4.943 3.296 1.00 69.69 106 ASN A C 1
ATOM 825 O O . ASN A 1 106 ? 14.778 -4.475 4.427 1.00 69.69 106 ASN A O 1
ATOM 829 N N . ILE A 1 107 ? 14.337 -4.366 2.238 1.00 69.94 107 ILE A N 1
ATOM 830 C CA . ILE A 1 107 ? 13.427 -3.215 2.324 1.00 69.94 107 ILE A CA 1
ATOM 831 C C . ILE A 1 107 ? 12.113 -3.672 2.968 1.00 69.94 107 ILE A C 1
ATOM 833 O O . ILE A 1 107 ? 11.426 -4.553 2.440 1.00 69.94 107 ILE A O 1
ATOM 837 N N . ARG A 1 108 ? 11.776 -3.081 4.119 1.00 76.12 108 ARG A N 1
ATOM 838 C CA . ARG A 1 108 ? 10.554 -3.357 4.886 1.00 76.12 108 ARG A CA 1
ATOM 839 C C . ARG A 1 108 ? 9.581 -2.200 4.772 1.00 76.12 108 ARG A C 1
ATOM 841 O O . ARG A 1 108 ? 9.894 -1.095 5.199 1.00 76.12 108 ARG A O 1
ATOM 848 N N . LEU A 1 109 ? 8.372 -2.495 4.314 1.00 70.00 109 LEU A N 1
ATOM 849 C CA . LEU A 1 109 ? 7.295 -1.513 4.253 1.00 70.00 109 LEU A CA 1
ATOM 850 C C . LEU A 1 109 ? 6.844 -1.087 5.649 1.00 70.00 109 LEU A C 1
ATOM 852 O O . LEU A 1 109 ? 6.359 -1.926 6.403 1.00 70.00 109 LEU A O 1
ATOM 856 N N . GLY A 1 110 ? 6.915 0.203 5.974 1.00 59.38 110 GLY A N 1
ATOM 857 C CA . GLY A 1 110 ? 6.358 0.723 7.226 1.00 59.38 110 GLY A CA 1
ATOM 858 C C . GLY A 1 110 ? 7.227 0.509 8.473 1.00 59.38 110 GLY A C 1
ATOM 859 O O . GLY A 1 110 ? 6.682 0.566 9.572 1.00 59.38 110 GLY A O 1
ATOM 860 N N . ALA A 1 111 ? 8.527 0.222 8.323 1.00 58.38 111 ALA A N 1
ATOM 861 C CA . ALA A 1 111 ? 9.473 0.116 9.444 1.00 58.38 111 ALA A CA 1
ATOM 862 C C . ALA A 1 111 ? 9.724 1.459 10.159 1.00 58.38 111 ALA A C 1
ATOM 864 O O . ALA A 1 111 ? 9.611 2.528 9.509 1.00 58.38 111 ALA A O 1
#